Protein AF-V4HUI0-F1 (afdb_monomer_lite)

Foldseek 3Di:
DVVVVVVVVVVVVVVVVVVVVVVVVVVVVVLQVVLQVVLVVVVARGWDWDDDPPDPWTWIFGDDPDTDIDTDD

Secondary structure (DSSP, 8-state):
-HHHHHHHHHHHHHHHHHHHHHHHHHHHHHHHHHHHHHHHHTT-S-EEEEEETTEEEEEEEE-SSS-EEEEE-

Structure (mmCIF, N/CA/C/O backbone):
data_AF-V4HUI0-F1
#
_entry.id   AF-V4HUI0-F1
#
loop_
_atom_site.group_PDB
_atom_site.id
_atom_site.type_symbol
_atom_site.label_atom_id
_atom_site.label_alt_id
_atom_site.label_comp_id
_atom_site.label_asym_id
_atom_site.label_entity_id
_atom_site.label_seq_id
_atom_site.pdbx_PDB_ins_code
_atom_site.Cartn_x
_atom_site.Cartn_y
_atom_site.Cartn_z
_atom_site.occupancy
_atom_site.B_iso_or_equiv
_atom_site.auth_seq_id
_atom_site.auth_comp_id
_atom_site.auth_asym_id
_atom_site.auth_atom_id
_atom_site.pdbx_PDB_model_num
ATOM 1 N N . MET A 1 1 ? 26.417 0.032 -34.467 1.00 50.84 1 MET A N 1
ATOM 2 C CA . MET A 1 1 ? 24.947 0.170 -34.595 1.00 50.84 1 MET A CA 1
ATOM 3 C C . MET A 1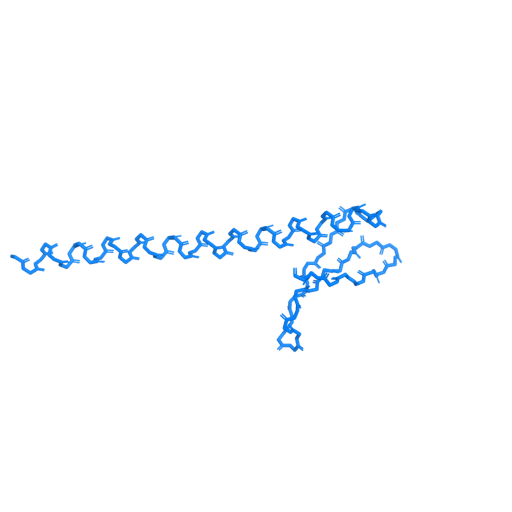 1 ? 24.197 -0.681 -33.563 1.00 50.84 1 MET A C 1
ATOM 5 O O . MET A 1 1 ? 23.331 -0.142 -32.893 1.00 50.84 1 MET A O 1
ATOM 9 N N . TYR A 1 2 ? 24.576 -1.949 -33.336 1.00 56.09 2 TYR A N 1
ATOM 10 C CA . TYR A 1 2 ? 23.987 -2.806 -32.284 1.00 56.09 2 TYR A CA 1
ATOM 11 C C . TYR A 1 2 ? 24.218 -2.322 -30.838 1.00 56.09 2 TYR A C 1
ATOM 13 O O . TYR A 1 2 ? 23.347 -2.473 -29.988 1.00 56.09 2 TYR A O 1
ATOM 21 N N . THR A 1 3 ? 25.359 -1.688 -30.559 1.00 60.62 3 THR A N 1
ATOM 22 C CA . THR A 1 3 ? 25.706 -1.164 -29.225 1.00 60.62 3 THR A CA 1
ATOM 23 C C . THR A 1 3 ? 24.812 -0.003 -28.776 1.00 60.62 3 THR A C 1
ATOM 25 O O . THR A 1 3 ? 24.431 0.058 -27.613 1.00 60.62 3 THR A O 1
ATOM 28 N N . SER A 1 4 ? 24.414 0.877 -29.698 1.00 61.91 4 SER A N 1
ATOM 29 C CA . SER A 1 4 ? 23.536 2.023 -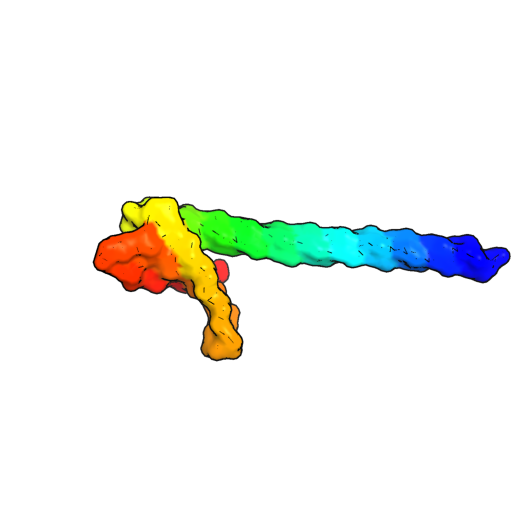29.411 1.00 61.91 4 SER A CA 1
ATOM 30 C C . SER A 1 4 ? 22.084 1.605 -29.147 1.00 61.91 4 SER A C 1
ATOM 32 O O . SER A 1 4 ? 21.422 2.180 -28.289 1.00 61.91 4 SER A O 1
ATOM 34 N N . LEU A 1 5 ? 21.601 0.565 -29.838 1.00 62.62 5 LEU A N 1
ATOM 35 C CA . LEU A 1 5 ? 20.288 -0.042 -29.581 1.00 62.62 5 LEU A CA 1
ATOM 36 C C . LEU A 1 5 ? 20.245 -0.731 -28.211 1.00 62.62 5 LEU A C 1
ATOM 38 O O . LEU A 1 5 ? 19.290 -0.543 -27.463 1.00 62.62 5 LEU A O 1
ATOM 42 N N . ALA A 1 6 ? 21.302 -1.467 -27.850 1.00 65.88 6 ALA A N 1
ATOM 43 C CA . ALA A 1 6 ? 21.413 -2.111 -26.541 1.00 65.88 6 ALA A CA 1
ATOM 44 C C . ALA A 1 6 ? 21.439 -1.093 -25.385 1.00 65.88 6 ALA A C 1
ATOM 46 O O . ALA A 1 6 ? 20.796 -1.310 -24.359 1.00 65.88 6 ALA A O 1
ATOM 47 N N . GLN A 1 7 ? 22.120 0.044 -25.567 1.00 70.06 7 GLN A N 1
ATOM 48 C CA . GLN A 1 7 ? 22.103 1.148 -24.602 1.00 70.06 7 GLN A CA 1
ATOM 49 C C . GLN A 1 7 ? 20.707 1.766 -24.456 1.00 70.06 7 GLN A C 1
ATOM 51 O O . GLN A 1 7 ? 20.255 1.972 -23.332 1.00 70.06 7 GLN A O 1
ATOM 56 N N . GLY A 1 8 ? 20.001 2.007 -25.566 1.00 74.56 8 GLY A N 1
ATOM 57 C CA . GLY A 1 8 ? 18.630 2.523 -25.534 1.00 74.56 8 GLY A CA 1
ATOM 58 C C . GLY A 1 8 ? 17.676 1.602 -24.770 1.00 74.56 8 GLY A C 1
ATOM 59 O O . GLY A 1 8 ? 16.958 2.065 -23.887 1.00 74.56 8 GLY A O 1
ATOM 60 N N . ILE A 1 9 ? 17.744 0.293 -25.040 1.00 83.00 9 ILE A N 1
ATOM 61 C CA . ILE A 1 9 ? 16.925 -0.726 -24.366 1.00 83.00 9 ILE A CA 1
ATOM 62 C C . ILE A 1 9 ? 17.228 -0.774 -22.859 1.00 83.00 9 ILE A C 1
ATOM 64 O O . ILE A 1 9 ? 16.302 -0.796 -22.044 1.00 83.00 9 ILE A O 1
ATOM 68 N N . GLY A 1 10 ? 18.509 -0.735 -22.476 1.00 83.00 10 GLY A N 1
ATOM 69 C CA . GLY A 1 10 ? 18.927 -0.737 -21.071 1.00 83.00 10 GLY A CA 1
ATOM 70 C C . GLY A 1 10 ? 18.431 0.484 -20.290 1.00 83.00 10 GLY A C 1
ATOM 71 O O . GLY A 1 10 ? 17.969 0.347 -19.154 1.00 83.00 10 GLY A O 1
ATOM 72 N N . VAL A 1 11 ? 18.447 1.667 -20.911 1.00 86.44 11 VAL A N 1
ATOM 73 C CA . VAL A 1 11 ? 17.912 2.896 -20.304 1.00 86.44 11 VAL A CA 1
ATOM 74 C C . VAL A 1 11 ? 16.393 2.809 -20.156 1.00 86.44 11 VAL A C 1
ATOM 76 O O . VAL A 1 11 ? 15.874 3.093 -19.079 1.00 86.44 11 VAL A O 1
ATOM 79 N N . THR A 1 12 ? 15.671 2.348 -21.183 1.00 86.94 12 THR A N 1
ATOM 80 C CA . THR A 1 12 ? 14.210 2.183 -21.090 1.00 86.94 12 THR A CA 1
ATOM 81 C C . THR A 1 12 ? 13.791 1.163 -20.036 1.00 86.94 12 THR A C 1
ATOM 83 O O . THR A 1 12 ? 12.844 1.421 -19.299 1.00 86.94 12 THR A O 1
ATOM 86 N N . LEU A 1 13 ? 14.508 0.041 -19.902 1.00 88.62 13 LEU A N 1
ATOM 87 C CA . LEU A 1 13 ? 14.240 -0.947 -18.853 1.00 88.62 13 LEU A CA 1
ATOM 88 C C . LEU A 1 13 ? 14.463 -0.355 -17.462 1.00 88.62 13 LEU A C 1
ATOM 90 O O . LEU A 1 13 ? 13.609 -0.505 -16.595 1.00 88.62 13 LEU A O 1
ATOM 94 N N . SER A 1 14 ? 15.560 0.379 -17.272 1.00 86.75 14 SER A N 1
ATOM 95 C CA . SER A 1 14 ? 15.846 1.066 -16.008 1.00 86.75 14 SER A C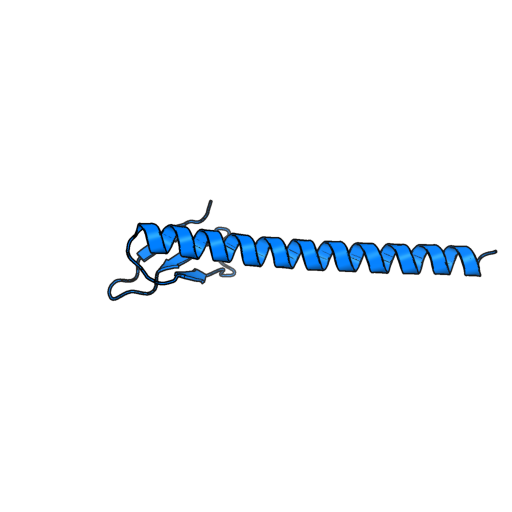A 1
ATOM 96 C C . SER A 1 14 ? 14.721 2.036 -15.632 1.00 86.75 14 SER A C 1
ATOM 98 O O . SER A 1 14 ? 14.198 1.980 -14.522 1.00 86.75 14 SER A O 1
ATOM 100 N N . ILE A 1 15 ? 14.272 2.867 -16.576 1.00 90.88 15 ILE A N 1
ATOM 101 C CA . ILE A 1 15 ? 13.162 3.805 -16.351 1.00 90.88 15 ILE A CA 1
ATOM 102 C C . ILE A 1 15 ? 11.876 3.055 -15.985 1.00 90.88 15 ILE A C 1
ATOM 104 O O . ILE A 1 15 ? 11.215 3.420 -15.016 1.00 90.88 15 ILE A O 1
ATOM 108 N N . LEU A 1 16 ? 11.541 1.982 -16.707 1.00 91.06 16 LEU A N 1
ATOM 109 C CA . LEU A 1 16 ? 10.358 1.175 -16.407 1.00 91.06 16 LEU A CA 1
ATOM 110 C C . LEU A 1 16 ? 10.429 0.571 -15.003 1.00 91.06 16 LEU A C 1
ATOM 112 O O . LEU A 1 16 ? 9.455 0.659 -14.263 1.00 91.06 16 LEU A O 1
ATOM 116 N N . THR A 1 17 ? 11.578 0.022 -14.600 1.00 89.44 17 THR A N 1
ATOM 117 C CA . THR A 1 17 ? 11.736 -0.530 -13.245 1.00 89.44 17 THR A CA 1
ATOM 118 C C . THR A 1 17 ? 11.541 0.530 -12.166 1.00 89.44 17 THR A C 1
ATOM 120 O O . THR A 1 17 ? 10.838 0.274 -11.193 1.00 89.44 17 THR A O 1
ATOM 123 N N . VAL A 1 18 ? 12.071 1.740 -12.364 1.00 91.69 18 VAL A N 1
ATOM 124 C CA . VAL A 1 18 ? 11.873 2.859 -11.432 1.00 91.69 18 VAL A CA 1
ATOM 125 C C . VAL A 1 18 ? 10.396 3.238 -11.346 1.00 91.69 18 VAL A C 1
ATOM 127 O O . VAL A 1 18 ? 9.878 3.396 -10.246 1.00 91.69 18 VAL A O 1
ATOM 130 N N . ILE A 1 19 ? 9.696 3.327 -12.480 1.00 91.50 19 ILE A N 1
ATOM 131 C CA . ILE A 1 19 ? 8.258 3.629 -12.506 1.00 91.50 19 ILE A CA 1
ATOM 132 C C . ILE A 1 19 ? 7.462 2.559 -11.752 1.00 91.50 19 ILE A C 1
ATOM 134 O O . ILE A 1 19 ? 6.600 2.901 -10.947 1.00 91.50 19 ILE A O 1
ATOM 138 N N . PHE A 1 20 ? 7.760 1.276 -11.968 1.00 89.56 20 PHE A N 1
ATOM 139 C CA . PHE A 1 20 ? 7.080 0.182 -11.272 1.00 89.56 20 PHE A CA 1
ATOM 140 C C . PHE A 1 20 ? 7.315 0.214 -9.761 1.00 89.56 20 PHE A C 1
ATOM 142 O O . PHE A 1 20 ? 6.365 0.046 -8.997 1.00 89.56 20 PHE A O 1
ATOM 149 N N . VAL A 1 21 ? 8.551 0.466 -9.324 1.00 87.94 21 VAL A N 1
ATOM 150 C CA . VAL A 1 21 ? 8.880 0.579 -7.897 1.00 87.94 21 VAL A CA 1
ATOM 151 C C . VA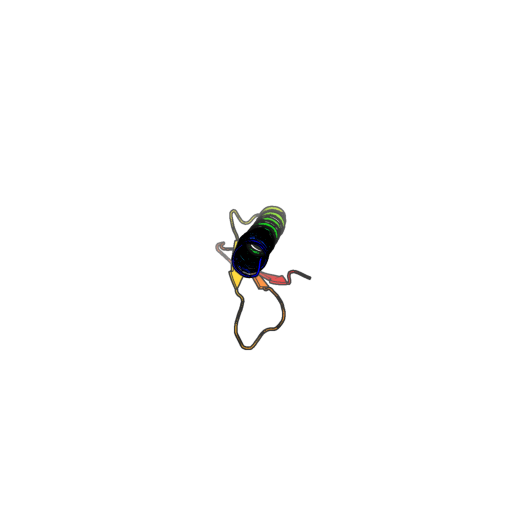L A 1 21 ? 8.153 1.768 -7.273 1.00 87.94 21 VAL A C 1
ATOM 153 O O . VAL A 1 21 ? 7.480 1.597 -6.261 1.00 87.94 21 VAL A O 1
ATOM 156 N N . LEU A 1 22 ? 8.199 2.941 -7.911 1.00 88.44 22 LEU A N 1
ATOM 157 C CA . LEU A 1 22 ? 7.494 4.132 -7.433 1.00 88.44 22 LEU A CA 1
ATOM 158 C C . LEU A 1 22 ? 5.981 3.917 -7.372 1.00 88.44 22 LEU A C 1
ATOM 160 O O . LEU A 1 22 ? 5.341 4.364 -6.427 1.00 88.44 22 LEU A O 1
ATOM 164 N N . HIS A 1 23 ? 5.403 3.222 -8.351 1.00 86.38 23 HIS A N 1
ATOM 165 C CA . HIS A 1 23 ? 3.977 2.915 -8.351 1.00 86.38 23 HIS A CA 1
ATOM 166 C C . HIS A 1 23 ? 3.603 1.943 -7.224 1.00 86.38 23 HIS A C 1
ATOM 168 O O . HIS A 1 23 ? 2.618 2.158 -6.520 1.00 86.38 23 HIS A O 1
ATOM 174 N N . SER A 1 24 ? 4.414 0.905 -7.007 1.00 81.88 24 SER A N 1
ATOM 175 C CA . SER A 1 24 ? 4.226 -0.035 -5.900 1.00 81.88 24 SER A CA 1
ATOM 176 C C . SER A 1 24 ? 4.325 0.659 -4.544 1.00 81.88 24 SER A C 1
ATOM 178 O O . SER A 1 24 ? 3.491 0.421 -3.671 1.00 81.88 24 SER A O 1
ATOM 180 N N . GLU A 1 25 ? 5.327 1.521 -4.356 1.00 81.31 25 GLU A N 1
ATOM 181 C CA . GLU A 1 25 ? 5.461 2.301 -3.129 1.00 81.31 25 GLU A CA 1
ATOM 182 C C . GLU A 1 25 ? 4.282 3.256 -2.961 1.00 81.31 25 GLU A C 1
ATOM 184 O O . GLU A 1 25 ? 3.672 3.273 -1.896 1.00 81.31 25 GLU A O 1
ATOM 189 N N . TYR A 1 26 ? 3.901 3.992 -4.007 1.00 82.56 26 TYR A N 1
ATOM 190 C CA . TYR A 1 26 ? 2.758 4.902 -3.967 1.00 82.56 26 TYR A CA 1
ATOM 191 C C . TYR A 1 26 ? 1.480 4.194 -3.504 1.00 82.56 26 TYR A C 1
ATOM 193 O O . TYR A 1 26 ? 0.800 4.690 -2.607 1.00 82.56 26 TYR A O 1
ATOM 201 N N . ASN A 1 27 ? 1.193 3.007 -4.042 1.00 80.88 27 ASN A N 1
ATOM 202 C CA . ASN A 1 27 ? 0.028 2.221 -3.638 1.00 80.88 27 ASN A CA 1
ATOM 203 C C . ASN A 1 27 ? 0.125 1.779 -2.168 1.00 80.88 27 ASN A C 1
ATOM 205 O O . ASN A 1 27 ? -0.849 1.890 -1.427 1.00 80.88 27 ASN A O 1
ATOM 209 N N . ALA A 1 28 ? 1.300 1.340 -1.706 1.00 78.31 28 ALA A N 1
ATOM 210 C CA . ALA A 1 28 ? 1.501 0.963 -0.306 1.00 78.31 28 ALA A CA 1
ATOM 211 C C . ALA A 1 28 ? 1.303 2.151 0.655 1.00 78.31 28 ALA A C 1
ATOM 213 O O . ALA A 1 28 ? 0.638 2.020 1.685 1.00 78.31 28 ALA A O 1
ATOM 214 N N . TRP A 1 29 ? 1.843 3.322 0.306 1.00 81.06 29 TRP A N 1
ATOM 215 C CA . TRP A 1 29 ? 1.678 4.555 1.077 1.00 81.06 29 TRP A CA 1
ATOM 216 C C . TRP A 1 29 ? 0.229 5.047 1.069 1.00 81.06 29 TRP A C 1
ATOM 218 O O . TRP A 1 29 ? -0.288 5.409 2.124 1.00 81.06 29 TRP A O 1
ATOM 228 N N . SER A 1 30 ? -0.441 5.013 -0.084 1.00 81.69 30 SER A N 1
ATOM 229 C CA . SER A 1 30 ? -1.847 5.400 -0.220 1.00 81.69 30 SER A CA 1
ATOM 230 C C . SER A 1 30 ? -2.758 4.505 0.622 1.00 81.69 30 SER A C 1
ATOM 232 O O . SER A 1 30 ? -3.543 5.016 1.419 1.00 81.69 30 SER A O 1
ATOM 234 N N . ASN A 1 31 ? -2.574 3.184 0.558 1.00 79.81 31 ASN A N 1
ATOM 235 C CA . ASN A 1 31 ? -3.323 2.233 1.380 1.00 79.81 31 ASN A CA 1
ATOM 236 C C . ASN A 1 31 ? -3.094 2.466 2.879 1.00 79.81 31 ASN A C 1
ATOM 238 O O . ASN A 1 31 ? -4.016 2.338 3.685 1.00 79.81 31 ASN A O 1
ATOM 242 N N . LYS A 1 32 ? -1.868 2.838 3.268 1.00 77.00 32 LYS A N 1
ATOM 243 C CA . LYS A 1 32 ? -1.538 3.152 4.664 1.00 77.00 32 LYS A CA 1
ATOM 244 C C . LYS A 1 32 ? -2.212 4.436 5.127 1.00 77.00 32 LYS A C 1
ATOM 246 O O . LYS A 1 32 ? -2.705 4.484 6.250 1.00 77.00 32 LYS A O 1
ATOM 251 N N . LEU A 1 33 ? -2.249 5.454 4.272 1.00 80.31 33 LEU A N 1
ATOM 252 C CA . LEU A 1 33 ? -2.922 6.710 4.576 1.00 80.31 33 LEU A CA 1
ATOM 253 C C . LEU A 1 33 ? -4.433 6.498 4.717 1.00 80.31 33 LEU A C 1
ATOM 255 O O . LEU A 1 33 ? -4.999 6.909 5.721 1.00 80.31 33 LEU A O 1
ATOM 259 N N . ALA A 1 34 ? -5.052 5.763 3.788 1.00 78.69 34 ALA A N 1
ATOM 260 C CA . ALA A 1 34 ? -6.471 5.417 3.850 1.00 78.69 34 ALA A CA 1
ATOM 261 C C . ALA A 1 34 ? -6.818 4.597 5.107 1.00 78.69 34 ALA A C 1
ATOM 263 O O . ALA A 1 34 ? -7.855 4.815 5.729 1.00 78.69 34 ALA A O 1
ATOM 264 N N . CYS A 1 35 ? -5.937 3.676 5.513 1.00 77.50 35 CYS A N 1
ATOM 265 C CA . CYS A 1 35 ? -6.058 2.940 6.772 1.00 77.50 35 CYS A CA 1
ATOM 266 C C . CYS A 1 35 ? -6.059 3.892 7.978 1.00 77.50 35 CYS A C 1
ATOM 268 O O . CYS A 1 35 ? -6.973 3.849 8.799 1.00 77.50 35 CYS A O 1
ATOM 270 N N . ASN A 1 36 ? -5.071 4.787 8.057 1.00 77.00 36 ASN A N 1
ATOM 271 C CA . ASN A 1 36 ? -4.974 5.751 9.150 1.00 77.00 36 ASN A CA 1
ATOM 272 C C . ASN A 1 36 ? -6.161 6.721 9.189 1.00 77.00 36 ASN A C 1
ATOM 274 O O . ASN A 1 36 ? -6.727 6.893 10.260 1.00 77.00 36 ASN A O 1
ATOM 278 N N . GLU A 1 37 ? -6.579 7.293 8.057 1.00 80.00 37 GLU A N 1
ATOM 279 C CA . GLU A 1 37 ? -7.744 8.190 8.004 1.00 80.00 37 GLU A CA 1
ATOM 280 C C . GLU A 1 37 ? -9.022 7.483 8.465 1.00 80.00 37 GLU A C 1
ATOM 282 O O . GLU A 1 37 ? -9.779 8.029 9.268 1.00 80.00 37 GLU A O 1
ATOM 287 N N . LYS A 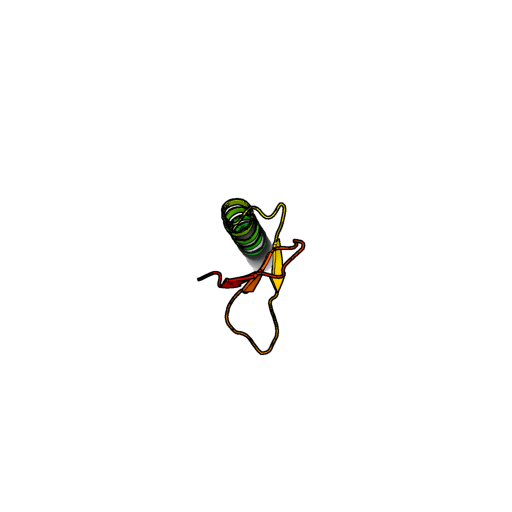1 38 ? -9.264 6.243 8.013 1.00 76.31 38 LYS A N 1
ATOM 288 C CA . LYS A 1 38 ? -10.426 5.467 8.472 1.00 76.31 38 LYS A CA 1
ATOM 289 C C . LYS A 1 38 ? -10.370 5.187 9.977 1.00 76.31 38 LYS A C 1
ATOM 291 O O . LYS A 1 38 ? -11.411 5.212 10.626 1.00 76.31 38 LYS A O 1
ATOM 296 N N . CYS A 1 39 ? -9.186 4.936 10.533 1.00 73.94 39 CYS A N 1
ATOM 297 C CA . CYS A 1 39 ? -9.014 4.748 11.972 1.00 73.94 39 CYS A CA 1
ATOM 298 C C . CYS A 1 39 ? -9.196 6.043 12.768 1.00 73.94 39 CYS A C 1
ATOM 300 O O . CYS A 1 39 ? -9.830 6.015 13.819 1.00 73.94 39 CYS A O 1
ATOM 302 N N . GLU A 1 40 ? -8.720 7.174 12.251 1.00 79.38 40 GLU A N 1
ATOM 303 C CA . GLU A 1 40 ? -8.889 8.487 12.878 1.00 79.38 40 GLU A CA 1
ATOM 304 C C . GLU A 1 40 ? -10.370 8.890 12.938 1.00 79.38 40 GLU A C 1
ATOM 306 O O . GLU A 1 40 ? -10.844 9.358 13.973 1.00 79.38 40 GLU A O 1
ATOM 311 N N . LEU A 1 41 ? -11.145 8.594 11.885 1.00 76.44 41 LEU A N 1
ATOM 312 C CA . LEU A 1 41 ? -12.606 8.761 11.883 1.00 76.44 41 LEU A CA 1
ATOM 313 C C . LEU A 1 41 ? -13.322 7.901 12.937 1.00 76.44 41 LEU A C 1
ATOM 315 O O . LEU A 1 41 ? -14.408 8.263 13.389 1.00 76.44 41 LEU A O 1
ATOM 319 N N . LEU A 1 42 ? -12.731 6.770 13.327 1.00 71.69 42 LEU A N 1
ATOM 320 C CA . LEU A 1 42 ? -13.241 5.884 14.378 1.00 71.69 42 LEU A CA 1
ATOM 321 C C . LEU A 1 42 ? -12.744 6.275 15.780 1.00 71.69 42 LEU A C 1
ATOM 323 O O . LEU A 1 42 ? -13.130 5.636 16.756 1.00 71.69 42 LEU A O 1
ATOM 327 N N . GLY A 1 43 ? -11.935 7.334 15.894 1.00 69.81 43 GLY A N 1
ATOM 328 C CA . GLY A 1 43 ? -11.368 7.814 17.155 1.00 69.81 43 GLY A CA 1
ATOM 329 C C . GLY A 1 43 ? -10.026 7.182 17.535 1.00 69.81 43 GLY A C 1
ATOM 330 O O . GLY A 1 43 ? -9.498 7.510 18.594 1.00 69.81 43 GLY A O 1
ATOM 331 N N . CYS A 1 44 ? -9.450 6.330 16.681 1.00 70.62 44 CYS A N 1
ATOM 332 C CA . CYS A 1 44 ? -8.170 5.665 16.922 1.00 70.62 44 CYS A CA 1
ATOM 333 C C . CYS A 1 44 ? -6.999 6.480 16.347 1.00 70.62 44 CYS A C 1
ATOM 335 O O . CYS A 1 44 ? -7.083 7.015 15.244 1.00 70.62 44 CYS A O 1
ATOM 337 N N . HIS A 1 45 ? -5.858 6.528 17.043 1.00 69.62 45 HIS A N 1
ATOM 338 C CA . HIS A 1 45 ? -4.713 7.352 16.617 1.00 69.62 45 HIS A CA 1
ATOM 339 C C . HIS A 1 45 ? -3.963 6.801 15.388 1.00 69.62 45 HIS A C 1
ATOM 341 O O . HIS A 1 45 ? -3.377 7.563 14.621 1.00 69.62 45 HIS A O 1
ATOM 347 N N . SER A 1 46 ? -3.932 5.476 15.204 1.00 69.25 46 SER A N 1
ATOM 348 C CA . SER A 1 46 ? -3.290 4.856 14.037 1.00 69.25 46 SER A CA 1
ATOM 349 C C . SER A 1 46 ? -3.839 3.463 13.738 1.00 69.25 46 SER A C 1
ATOM 351 O O . SER A 1 46 ? -4.353 2.782 14.629 1.00 69.25 46 SER A O 1
ATOM 353 N N . GLY A 1 47 ? -3.685 3.026 12.488 1.00 72.38 47 GLY A N 1
ATOM 354 C CA . GLY A 1 47 ? -4.029 1.688 12.029 1.00 72.38 47 GLY A CA 1
ATOM 355 C C . GLY A 1 47 ? -2.835 0.935 11.450 1.00 72.38 47 GLY A C 1
ATOM 356 O O . GLY A 1 47 ? -1.905 1.511 10.886 1.00 72.38 47 GLY A O 1
ATOM 357 N N . THR A 1 48 ? -2.862 -0.386 11.578 1.00 75.31 48 THR A N 1
ATOM 358 C CA . THR A 1 48 ? -1.908 -1.296 10.944 1.00 75.31 48 THR A CA 1
ATOM 359 C C . THR A 1 48 ? -2.590 -2.022 9.796 1.00 75.31 48 THR A C 1
ATOM 361 O O . THR A 1 48 ? -3.618 -2.672 9.980 1.00 75.31 48 THR A O 1
ATOM 364 N N . LEU A 1 49 ? -1.992 -1.947 8.609 1.00 71.06 49 LEU A N 1
ATOM 365 C CA . LEU A 1 49 ? -2.398 -2.758 7.467 1.00 71.06 49 LEU A CA 1
ATOM 366 C C . LEU A 1 49 ? -2.053 -4.226 7.727 1.00 71.06 49 LEU A C 1
ATOM 368 O O . LEU A 1 49 ? -0.892 -4.579 7.924 1.00 71.06 49 LEU A O 1
ATOM 372 N N . ILE A 1 50 ? -3.068 -5.077 7.687 1.00 72.88 50 ILE A N 1
ATOM 373 C CA . ILE A 1 50 ? -2.955 -6.526 7.705 1.00 72.88 50 ILE A CA 1
ATOM 374 C C . ILE A 1 50 ? -3.310 -7.013 6.303 1.00 72.88 50 ILE A C 1
ATOM 376 O O . ILE A 1 50 ? -4.474 -7.044 5.907 1.00 72.88 50 ILE A O 1
ATOM 380 N N . SER A 1 51 ? -2.285 -7.409 5.556 1.00 61.22 51 SER A N 1
ATOM 381 C CA . SER A 1 51 ? -2.433 -8.204 4.342 1.00 61.22 51 SER A CA 1
ATOM 382 C C . SER A 1 51 ? -1.924 -9.605 4.664 1.00 61.22 51 SER A C 1
ATOM 384 O O . SER A 1 51 ? -0.808 -9.764 5.157 1.00 61.22 51 SER A O 1
ATOM 386 N N . GLY A 1 52 ? -2.776 -10.611 4.484 1.00 54.19 52 GLY A N 1
ATOM 387 C CA . GLY A 1 52 ? -2.448 -12.005 4.760 1.00 54.19 52 GLY A CA 1
ATOM 388 C C . GLY A 1 52 ? -2.704 -12.857 3.530 1.00 54.19 52 GLY A C 1
ATOM 389 O O . GLY A 1 52 ? -3.673 -12.631 2.818 1.00 54.19 52 GLY A O 1
ATOM 390 N N . GLU A 1 53 ? -1.884 -13.884 3.327 1.00 48.47 53 GLU A N 1
ATOM 391 C CA . GLU A 1 53 ? -1.936 -14.826 2.194 1.00 48.47 53 GLU A CA 1
ATOM 392 C C . GLU A 1 53 ? -3.320 -15.494 1.991 1.00 48.47 53 GLU A C 1
ATOM 394 O O . GLU A 1 53 ? -3.629 -15.983 0.911 1.00 48.47 53 GLU A O 1
ATOM 399 N N . SER A 1 54 ? -4.184 -15.480 3.017 1.00 49.22 54 SER A N 1
ATOM 400 C CA . SER A 1 54 ? -5.565 -15.999 2.991 1.00 49.22 54 SER A CA 1
ATOM 401 C C . SER A 1 54 ? -6.670 -14.940 2.877 1.00 49.22 54 SER A C 1
ATOM 403 O O . SER A 1 54 ? -7.845 -15.301 2.927 1.00 49.22 54 SER A O 1
ATOM 405 N N . ARG A 1 55 ? -6.351 -13.645 2.764 1.00 55.25 55 ARG A N 1
ATOM 406 C CA . ARG A 1 55 ? -7.356 -12.587 2.585 1.00 55.25 55 ARG A CA 1
ATOM 407 C C . ARG A 1 55 ? -6.995 -11.730 1.369 1.00 55.25 55 ARG A C 1
ATOM 409 O O . ARG A 1 55 ? -5.974 -11.050 1.422 1.00 55.25 55 ARG A O 1
ATOM 416 N N . PRO A 1 56 ? -7.802 -11.763 0.290 1.00 54.06 56 PRO A N 1
ATOM 417 C CA . PRO A 1 56 ? -7.576 -10.905 -0.872 1.00 54.06 56 PRO A CA 1
ATOM 418 C C . PRO A 1 56 ? -7.766 -9.420 -0.530 1.00 54.06 56 PRO A C 1
ATOM 420 O O . PRO A 1 56 ? -7.171 -8.566 -1.181 1.00 54.06 56 PRO A O 1
ATOM 423 N N . ASP A 1 57 ? -8.544 -9.130 0.514 1.00 59.38 57 ASP A N 1
ATOM 424 C CA . ASP A 1 57 ? -8.887 -7.770 0.910 1.00 59.38 57 ASP A CA 1
ATOM 425 C C . ASP A 1 57 ? -7.806 -7.163 1.810 1.00 59.38 57 ASP A C 1
ATOM 427 O O . ASP A 1 57 ? -7.323 -7.791 2.761 1.00 59.38 57 ASP A O 1
ATOM 431 N N . LEU A 1 58 ? -7.448 -5.908 1.532 1.00 65.06 58 LEU A N 1
ATOM 432 C CA . LEU A 1 58 ? -6.622 -5.100 2.419 1.00 65.06 58 LEU A CA 1
ATOM 433 C C . LEU A 1 58 ? -7.424 -4.791 3.686 1.00 65.06 58 LEU A C 1
ATOM 435 O O . LEU A 1 58 ? -8.406 -4.053 3.667 1.00 65.06 58 LEU A O 1
ATOM 439 N N . VAL A 1 59 ? -7.007 -5.356 4.816 1.00 68.44 59 VAL A N 1
ATOM 440 C CA . VAL A 1 59 ? -7.664 -5.105 6.099 1.00 68.44 59 VAL A CA 1
ATOM 441 C C . VAL A 1 59 ? -6.820 -4.129 6.904 1.00 68.44 59 VAL A C 1
ATOM 443 O O . VAL A 1 59 ? -5.610 -4.281 7.022 1.00 68.44 59 VAL A O 1
ATOM 446 N N . CYS A 1 60 ? -7.453 -3.120 7.479 1.00 72.50 60 CYS A N 1
ATOM 447 C CA . CYS A 1 60 ? -6.844 -2.180 8.402 1.00 72.50 60 CYS A CA 1
ATOM 448 C C . CYS A 1 60 ? -7.290 -2.522 9.826 1.00 72.50 60 CYS A C 1
ATOM 450 O O . CYS A 1 60 ? -8.487 -2.580 10.109 1.00 72.50 60 CYS A O 1
ATOM 452 N N . ARG A 1 61 ? -6.343 -2.776 10.730 1.00 72.56 61 ARG A N 1
ATOM 453 C CA . ARG A 1 61 ? -6.605 -2.921 12.167 1.00 72.56 61 ARG A CA 1
ATOM 454 C C . ARG A 1 61 ? -6.299 -1.598 12.853 1.00 72.56 61 ARG A C 1
ATOM 456 O O . ARG A 1 61 ? -5.135 -1.208 12.895 1.00 72.56 61 ARG A O 1
ATOM 463 N N . CYS A 1 62 ? -7.305 -0.940 13.409 1.00 73.12 62 CYS A N 1
ATOM 464 C CA . CYS A 1 62 ? -7.097 0.259 14.217 1.00 73.12 62 CYS A CA 1
ATOM 465 C C . CYS A 1 62 ? -6.582 -0.142 15.601 1.00 73.12 62 CYS A C 1
ATOM 467 O O . CYS A 1 62 ? -7.154 -1.031 16.228 1.00 73.12 62 CYS A O 1
ATOM 469 N N . ASN A 1 63 ? -5.475 0.461 16.035 1.00 65.12 63 ASN A N 1
ATOM 470 C CA . ASN A 1 63 ? -4.810 0.108 17.286 1.00 65.12 63 ASN A CA 1
ATOM 471 C C . ASN A 1 63 ? -5.363 1.003 18.405 1.00 65.12 63 ASN A C 1
ATOM 473 O O . ASN A 1 63 ? -5.031 2.189 18.458 1.00 65.12 63 ASN A O 1
ATOM 477 N N . ASP A 1 64 ? -6.219 0.441 19.256 1.00 61.22 64 ASP A N 1
ATOM 478 C CA . ASP A 1 64 ? -6.838 1.117 20.402 1.00 61.22 64 ASP A CA 1
ATOM 479 C C . ASP A 1 64 ? -7.212 0.089 21.489 1.00 61.22 64 ASP A C 1
ATOM 481 O O . ASP A 1 64 ? -6.997 -1.108 21.297 1.00 61.22 64 ASP A O 1
ATOM 485 N N . ASP A 1 65 ? -7.799 0.520 22.612 1.00 52.09 65 ASP A N 1
ATOM 486 C CA . ASP A 1 65 ? -8.235 -0.380 23.705 1.00 52.09 65 ASP A CA 1
ATOM 487 C C . ASP A 1 65 ? -9.245 -1.465 23.253 1.00 52.09 65 ASP A C 1
ATOM 489 O O . ASP A 1 65 ? -9.428 -2.477 23.935 1.00 52.09 65 ASP A O 1
ATOM 493 N N . MET A 1 66 ? -9.879 -1.291 22.085 1.00 51.59 66 MET A N 1
ATOM 494 C CA . MET A 1 66 ? -10.657 -2.318 21.389 1.00 51.59 66 MET A CA 1
ATOM 495 C C . MET A 1 66 ? -10.195 -2.441 19.929 1.00 51.59 66 MET A C 1
ATOM 497 O O . MET A 1 66 ? -10.219 -1.469 19.177 1.00 51.59 66 MET A O 1
ATOM 501 N N . ASP A 1 67 ? -9.807 -3.649 19.513 1.00 54.97 67 ASP A N 1
ATOM 502 C CA . ASP A 1 67 ? -9.385 -3.949 18.140 1.00 54.97 67 ASP 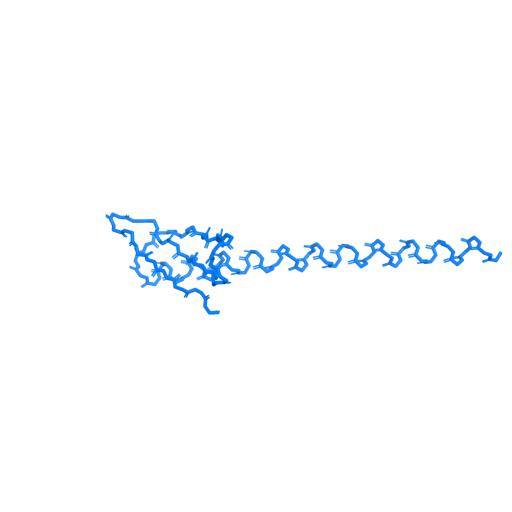A CA 1
ATOM 503 C C . ASP A 1 67 ? -10.572 -3.844 17.160 1.00 54.97 67 ASP A C 1
ATOM 505 O O . ASP A 1 67 ? -11.375 -4.775 17.036 1.00 54.97 67 ASP A O 1
ATOM 509 N N . TYR A 1 68 ? -10.665 -2.748 16.406 1.00 55.72 68 TYR A N 1
ATOM 510 C CA . TYR A 1 68 ? -11.608 -2.633 15.290 1.00 55.72 68 TYR A CA 1
ATOM 511 C C . TYR A 1 68 ? -10.944 -3.067 13.975 1.00 55.72 68 TYR A C 1
ATOM 513 O O . TYR A 1 68 ? -9.855 -2.608 13.619 1.00 55.72 68 TYR A O 1
ATOM 521 N N . LEU A 1 69 ? -11.612 -3.962 13.238 1.00 55.84 69 LEU A N 1
ATOM 522 C CA . LEU A 1 69 ? -11.218 -4.385 11.891 1.00 55.84 69 LEU A CA 1
ATOM 523 C C . LEU A 1 69 ? -12.015 -3.595 10.851 1.00 55.84 69 LEU A C 1
ATOM 525 O O . LEU A 1 69 ? -13.238 -3.702 10.789 1.00 55.84 69 LEU A O 1
ATOM 529 N N . VAL A 1 70 ? -11.311 -2.844 10.010 1.00 60.66 70 VAL A N 1
ATOM 530 C CA . VAL A 1 70 ? -11.886 -2.056 8.919 1.00 60.66 70 VAL A CA 1
ATOM 531 C C . VAL A 1 70 ? -11.426 -2.640 7.591 1.00 60.66 70 VAL A C 1
ATOM 533 O O . VAL A 1 70 ? -10.233 -2.835 7.366 1.00 60.66 70 VAL A O 1
ATOM 536 N N . ILE A 1 71 ? -12.368 -2.915 6.695 1.00 61.53 71 ILE A N 1
ATOM 537 C CA . ILE A 1 71 ? -12.062 -3.362 5.334 1.00 61.53 71 ILE A CA 1
ATOM 538 C C . ILE A 1 71 ? -11.741 -2.120 4.485 1.00 61.53 71 ILE A C 1
ATOM 540 O O . ILE A 1 71 ? -12.483 -1.126 4.492 1.00 61.53 71 ILE A O 1
ATOM 544 N N . LEU A 1 72 ? -10.598 -2.137 3.803 1.00 55.97 72 LEU A N 1
ATOM 545 C CA . LEU A 1 72 ? -10.283 -1.193 2.735 1.00 55.97 72 LEU A CA 1
ATOM 546 C C . LEU A 1 72 ? -10.763 -1.837 1.432 1.00 55.97 72 LEU A C 1
ATOM 548 O O . LEU A 1 72 ? -10.276 -2.904 1.069 1.00 55.97 72 LEU A O 1
ATOM 552 N N . ASP A 1 73 ? -11.769 -1.209 0.826 1.00 53.12 73 ASP A N 1
ATOM 553 C CA . ASP A 1 73 ? -12.265 -1.509 -0.523 1.00 53.12 73 ASP A CA 1
ATOM 554 C C . ASP A 1 73 ? -11.325 -0.853 -1.547 1.00 53.12 73 ASP A C 1
ATOM 556 O O . ASP A 1 73 ? -10.921 0.308 -1.270 1.00 53.12 73 ASP A O 1
#

Radius of gyration: 19.36 Å; chains: 1; bounding box: 39×25×58 Å

Organism: Pseudoalteromonas luteoviolacea (strain 2ta16) (NCBI:txid1353533)

Sequence (73 aa):
MYTSLAQGIGVTLSILTVIFVLHSEYNAWSNKLACNEKCELLGCHSGTLISGESRPDLVCRCNDDMDYLVILD

pLDDT: mean 71.95, std 12.32, range [48.47, 91.69]